Protein AF-A0AAV6LN55-F1 (afdb_monomer_lite)

Sequence (77 aa):
MAREIKTGEIVALKKIRMDNEREGFPITAIREIKILKKLHHENVIKLKEIVTSPGAEKDEQGRPGKYIGVLFAVLAP

Structure (mmCIF, N/CA/C/O backbone):
data_AF-A0AAV6LN55-F1
#
_entry.id   AF-A0AAV6LN55-F1
#
loop_
_atom_site.group_PDB
_atom_site.id
_atom_site.type_symbol
_atom_site.label_atom_id
_atom_site.label_alt_id
_atom_site.label_comp_id
_atom_site.label_asym_id
_atom_site.label_entity_id
_atom_site.label_seq_id
_atom_site.pdbx_PDB_ins_code
_atom_site.Cartn_x
_atom_site.Cartn_y
_atom_site.Cartn_z
_atom_site.occupancy
_atom_site.B_iso_or_equiv
_atom_site.auth_seq_id
_atom_site.auth_comp_id
_atom_site.auth_asym_id
_atom_site.auth_atom_id
_atom_site.pdbx_PDB_model_num
ATOM 1 N N . MET A 1 1 ? 0.139 -11.944 5.695 1.00 83.88 1 MET A N 1
ATOM 2 C CA . MET A 1 1 ? -0.420 -10.931 6.615 1.00 83.88 1 MET A CA 1
ATOM 3 C C . MET A 1 1 ? 0.695 -10.470 7.535 1.00 83.88 1 MET A C 1
ATOM 5 O O . MET A 1 1 ? 1.572 -11.271 7.835 1.00 83.88 1 MET A O 1
ATOM 9 N N . ALA A 1 2 ? 0.696 -9.202 7.917 1.00 94.69 2 ALA A N 1
ATOM 10 C CA . ALA A 1 2 ? 1.648 -8.593 8.837 1.00 94.69 2 ALA A CA 1
ATOM 11 C C . ALA A 1 2 ? 0.877 -7.841 9.930 1.00 94.69 2 ALA A C 1
ATOM 13 O O . ALA A 1 2 ? -0.334 -7.656 9.819 1.00 94.69 2 ALA A O 1
ATOM 14 N N . ARG A 1 3 ? 1.572 -7.422 10.986 1.00 95.88 3 ARG A N 1
ATOM 15 C CA . ARG A 1 3 ? 0.988 -6.666 12.093 1.00 95.88 3 ARG A CA 1
ATOM 16 C C . ARG A 1 3 ? 1.745 -5.359 12.262 1.00 95.88 3 ARG A C 1
ATOM 18 O O . ARG A 1 3 ? 2.966 -5.379 12.408 1.00 95.88 3 ARG A O 1
ATOM 25 N N . GLU A 1 4 ? 1.035 -4.239 12.248 1.00 95.88 4 GLU A N 1
ATOM 26 C CA . GLU A 1 4 ? 1.616 -2.948 12.601 1.00 95.88 4 GLU A CA 1
ATOM 27 C C . GLU A 1 4 ? 1.938 -2.949 14.103 1.00 95.88 4 GLU A C 1
ATOM 29 O O . GLU A 1 4 ? 1.062 -3.154 14.937 1.00 95.88 4 GLU A O 1
ATOM 34 N N . ILE A 1 5 ? 3.208 -2.754 14.466 1.00 96.25 5 ILE A N 1
ATOM 35 C CA . ILE A 1 5 ? 3.682 -2.963 15.848 1.00 96.25 5 ILE A CA 1
ATOM 36 C C . ILE A 1 5 ? 3.048 -1.964 16.825 1.00 96.25 5 ILE A C 1
ATOM 38 O O . ILE A 1 5 ? 2.720 -2.330 17.950 1.00 96.25 5 ILE A O 1
ATOM 42 N N . LYS A 1 6 ? 2.871 -0.708 16.399 1.00 95.94 6 LYS A N 1
ATOM 43 C CA . LYS A 1 6 ? 2.377 0.375 17.263 1.00 95.94 6 LYS A CA 1
ATOM 44 C C . LYS A 1 6 ? 0.884 0.255 17.559 1.00 95.94 6 LYS A C 1
ATOM 46 O O . LYS A 1 6 ? 0.469 0.477 18.689 1.00 95.94 6 LYS A O 1
ATOM 51 N N . THR A 1 7 ? 0.089 -0.069 16.543 1.00 96.12 7 THR A N 1
ATOM 52 C CA . THR A 1 7 ? -1.380 -0.119 16.630 1.00 96.12 7 THR A CA 1
ATOM 53 C C . THR A 1 7 ? -1.896 -1.529 16.905 1.00 96.12 7 THR A C 1
ATOM 55 O O . THR A 1 7 ? -3.011 -1.708 17.380 1.00 96.12 7 THR A O 1
ATOM 58 N N . GLY A 1 8 ? -1.090 -2.549 16.606 1.00 96.06 8 GLY A N 1
ATOM 59 C CA . GLY A 1 8 ? -1.491 -3.946 16.634 1.00 96.06 8 GLY A CA 1
ATOM 60 C C . GLY A 1 8 ? -2.363 -4.371 15.450 1.00 96.06 8 GLY A C 1
ATOM 61 O O . GLY A 1 8 ? -2.764 -5.534 15.425 1.00 96.06 8 GLY A O 1
ATOM 62 N N . GLU A 1 9 ? -2.635 -3.476 14.496 1.00 95.44 9 GLU A N 1
ATOM 63 C CA . GLU A 1 9 ? -3.528 -3.701 13.357 1.00 95.44 9 GLU A CA 1
ATOM 64 C C . GLU A 1 9 ? -2.963 -4.752 12.391 1.00 95.44 9 GLU A C 1
ATOM 66 O O . GLU A 1 9 ? -1.771 -4.745 12.064 1.00 95.44 9 GLU A O 1
ATOM 71 N N . ILE A 1 10 ? -3.821 -5.658 11.917 1.00 96.44 10 ILE A N 1
ATOM 72 C CA . ILE A 1 10 ? -3.456 -6.632 10.887 1.00 96.44 10 ILE A CA 1
ATOM 73 C C . ILE A 1 10 ? -3.532 -5.964 9.517 1.00 96.44 10 ILE A C 1
ATOM 75 O O . ILE A 1 10 ? -4.572 -5.453 9.118 1.00 96.44 10 ILE A O 1
ATOM 79 N N . VAL A 1 11 ? -2.427 -6.017 8.780 1.00 96.81 11 VAL A N 1
ATOM 80 C CA . VAL A 1 11 ? -2.287 -5.430 7.445 1.00 96.81 11 VAL A CA 1
ATOM 81 C C . VAL A 1 11 ? -1.795 -6.470 6.441 1.00 96.81 11 VAL A C 1
ATOM 83 O O . VAL A 1 11 ? -1.196 -7.496 6.787 1.00 96.81 11 VAL A O 1
ATOM 86 N N . ALA A 1 12 ? -2.011 -6.208 5.160 1.00 97.06 12 ALA A N 1
ATOM 87 C CA . ALA A 1 12 ? -1.374 -6.933 4.074 1.00 97.06 12 ALA A CA 1
ATOM 88 C C . ALA A 1 12 ? -0.221 -6.102 3.496 1.00 97.06 12 ALA A C 1
ATOM 90 O O . ALA A 1 12 ? -0.355 -4.909 3.251 1.00 97.06 12 ALA A O 1
ATOM 91 N N . LEU A 1 13 ? 0.923 -6.748 3.270 1.00 95.44 13 LEU A N 1
ATOM 92 C CA . LEU A 1 13 ? 2.078 -6.143 2.610 1.00 95.44 13 LEU A CA 1
ATOM 93 C C . LEU A 1 13 ? 2.183 -6.711 1.199 1.00 95.44 13 LEU A C 1
ATOM 95 O O . LEU A 1 13 ? 2.414 -7.910 1.030 1.00 95.44 13 LEU A O 1
ATOM 99 N N . LYS A 1 14 ? 2.039 -5.858 0.186 1.00 95.06 14 LYS A N 1
ATOM 100 C CA . LYS A 1 14 ? 2.275 -6.220 -1.214 1.00 95.06 14 LYS A CA 1
ATOM 101 C C . LYS A 1 14 ? 3.650 -5.712 -1.637 1.00 95.06 14 LYS A C 1
ATOM 103 O O . LYS A 1 14 ? 3.825 -4.511 -1.829 1.00 95.06 14 LYS A O 1
ATOM 108 N N . LYS A 1 15 ? 4.620 -6.622 -1.788 1.00 92.31 15 LYS A N 1
ATOM 109 C CA . LYS A 1 15 ? 5.938 -6.307 -2.366 1.00 92.31 15 LYS A CA 1
ATOM 110 C C . LYS A 1 15 ? 5.762 -5.895 -3.827 1.00 92.31 15 LYS A C 1
ATOM 112 O O . LYS A 1 15 ? 5.172 -6.642 -4.608 1.00 92.31 15 LYS A O 1
ATOM 117 N N . ILE A 1 16 ? 6.282 -4.729 -4.191 1.00 90.62 16 ILE A N 1
ATOM 118 C CA . ILE A 1 16 ? 6.290 -4.251 -5.574 1.00 90.62 16 ILE A CA 1
ATOM 119 C C . ILE A 1 16 ? 7.531 -4.831 -6.246 1.00 90.62 16 ILE A C 1
ATOM 121 O O . ILE A 1 16 ? 8.654 -4.592 -5.806 1.00 90.62 16 ILE A O 1
ATOM 125 N N . ARG A 1 17 ? 7.321 -5.654 -7.273 1.00 84.69 17 ARG A N 1
ATOM 126 C CA . ARG A 1 17 ? 8.407 -6.278 -8.030 1.00 84.69 17 ARG A CA 1
ATOM 127 C C . ARG A 1 17 ? 8.931 -5.318 -9.087 1.00 84.69 17 ARG A C 1
ATOM 129 O O . ARG A 1 17 ? 8.143 -4.791 -9.863 1.00 84.69 17 ARG A O 1
ATOM 136 N N . MET A 1 18 ? 10.242 -5.120 -9.116 1.00 78.38 18 MET A N 1
ATOM 137 C CA . MET A 1 18 ? 10.936 -4.240 -10.059 1.00 78.38 18 MET A CA 1
ATOM 138 C C . MET A 1 18 ? 11.633 -5.084 -11.135 1.00 78.38 18 MET A C 1
ATOM 140 O O . MET A 1 18 ? 12.805 -4.884 -11.419 1.00 78.38 18 MET A O 1
ATOM 144 N N . ASP A 1 19 ? 10.917 -6.059 -11.707 1.00 72.25 19 ASP A N 1
ATOM 145 C CA . ASP A 1 19 ? 11.490 -7.100 -12.582 1.00 72.25 19 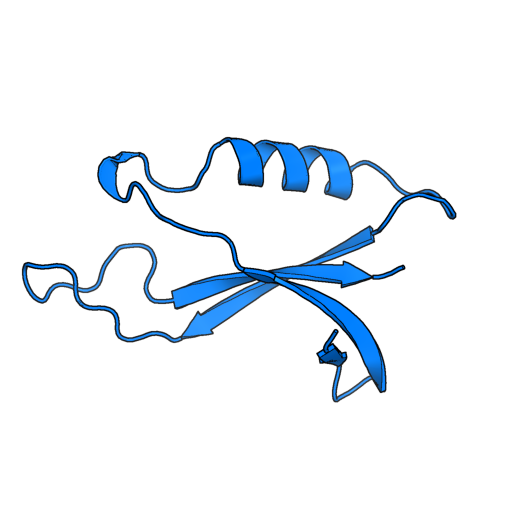ASP A CA 1
ATOM 146 C C . ASP A 1 19 ? 12.130 -6.538 -13.872 1.00 72.25 19 ASP A C 1
ATOM 148 O O . ASP A 1 19 ? 12.848 -7.249 -14.568 1.00 72.25 19 ASP A O 1
ATOM 152 N N . ASN A 1 20 ? 11.881 -5.262 -14.195 1.00 67.06 20 ASN A N 1
ATOM 153 C CA . ASN A 1 20 ? 12.362 -4.594 -15.400 1.00 67.06 20 ASN A CA 1
ATOM 154 C C . ASN A 1 20 ? 12.972 -3.222 -15.051 1.00 67.06 20 ASN A C 1
ATOM 156 O O . ASN A 1 20 ? 12.390 -2.170 -15.315 1.00 67.06 20 ASN A O 1
ATOM 160 N N . GLU A 1 21 ? 14.158 -3.220 -14.434 1.00 62.16 21 GLU A N 1
ATOM 161 C CA . GLU A 1 21 ? 14.820 -2.003 -13.925 1.00 62.16 21 GLU A CA 1
ATOM 162 C C . GLU A 1 21 ? 14.997 -0.897 -14.983 1.00 62.16 21 GLU A C 1
ATOM 164 O O . GLU A 1 21 ? 14.994 0.289 -14.650 1.00 62.16 21 GLU A O 1
ATOM 169 N N . ARG A 1 22 ? 15.081 -1.267 -16.272 1.00 67.44 22 ARG A N 1
ATOM 170 C CA . ARG A 1 22 ? 15.185 -0.327 -17.404 1.00 67.44 22 ARG A CA 1
ATOM 171 C C . ARG A 1 22 ? 13.936 0.536 -17.600 1.00 67.44 22 ARG A C 1
A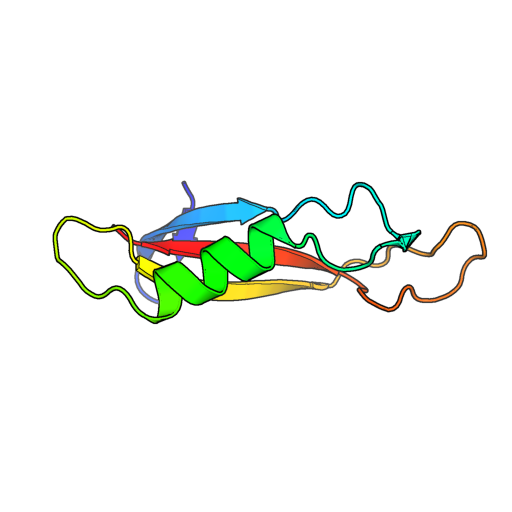TOM 173 O O . ARG A 1 22 ? 14.053 1.659 -18.081 1.00 67.44 22 ARG A O 1
ATOM 180 N N . GLU A 1 23 ? 12.761 0.028 -17.236 1.00 70.44 23 GLU A N 1
ATOM 181 C CA . GLU A 1 23 ? 11.476 0.733 -17.366 1.00 70.44 23 GLU A CA 1
ATOM 182 C C . GLU A 1 23 ? 11.106 1.509 -16.091 1.00 70.44 23 GLU A C 1
ATOM 184 O O . GLU A 1 23 ? 10.148 2.286 -16.077 1.00 70.44 23 GLU A O 1
ATOM 189 N N . GLY A 1 24 ? 11.892 1.348 -15.022 1.00 77.94 24 GLY A N 1
ATOM 190 C CA . GLY A 1 24 ? 11.663 1.992 -13.739 1.00 77.94 24 GLY A CA 1
ATOM 191 C C . GLY A 1 24 ? 10.509 1.356 -12.964 1.00 77.94 24 GLY A C 1
ATOM 192 O O . GLY A 1 24 ? 10.390 0.138 -12.866 1.00 77.94 24 GLY A O 1
ATOM 193 N N . PHE A 1 25 ? 9.683 2.190 -12.331 1.00 85.12 25 PHE A N 1
ATOM 194 C CA . PHE A 1 25 ? 8.606 1.710 -11.469 1.00 85.12 25 PHE A CA 1
ATOM 195 C C . PHE A 1 25 ? 7.451 1.109 -12.299 1.00 85.12 25 PHE A C 1
ATOM 197 O O . PHE A 1 25 ? 6.946 1.792 -13.195 1.00 85.12 25 PHE A O 1
ATOM 204 N N . PRO A 1 26 ? 6.966 -0.112 -11.992 1.00 88.44 26 PRO A N 1
ATOM 205 C CA . PRO A 1 26 ? 5.936 -0.777 -12.786 1.00 88.44 26 PRO A CA 1
ATOM 206 C C . PRO A 1 26 ? 4.674 0.073 -12.959 1.00 88.44 26 PRO A C 1
ATOM 208 O O . PRO A 1 26 ? 4.027 0.467 -11.985 1.00 88.44 26 PRO A O 1
ATOM 211 N N . ILE A 1 27 ? 4.260 0.306 -14.208 1.00 90.56 27 ILE A N 1
ATOM 212 C CA . ILE A 1 27 ? 3.072 1.119 -14.519 1.00 90.56 27 ILE A CA 1
ATOM 213 C C . ILE A 1 27 ? 1.789 0.557 -13.889 1.00 90.56 27 ILE A C 1
ATOM 215 O O . ILE A 1 27 ? 0.882 1.308 -13.525 1.00 90.56 27 ILE A O 1
ATOM 219 N N . THR A 1 28 ? 1.718 -0.764 -13.722 1.00 91.75 28 THR A N 1
ATOM 220 C CA . THR A 1 28 ? 0.614 -1.456 -13.049 1.00 91.75 28 THR A CA 1
ATOM 221 C C . THR A 1 28 ? 0.515 -1.039 -11.585 1.00 91.75 28 THR A C 1
ATOM 223 O O . THR A 1 28 ? -0.561 -0.642 -11.145 1.00 91.75 28 THR A O 1
ATOM 226 N N . ALA A 1 29 ? 1.639 -0.994 -10.866 1.00 93.31 29 ALA A N 1
ATOM 227 C CA . ALA A 1 29 ? 1.680 -0.526 -9.486 1.00 93.31 29 ALA A CA 1
ATOM 228 C C . ALA A 1 29 ? 1.270 0.954 -9.373 1.00 93.31 29 ALA A C 1
ATOM 230 O O . ALA A 1 29 ? 0.537 1.320 -8.456 1.00 93.31 29 ALA A O 1
ATOM 231 N N . ILE A 1 30 ? 1.645 1.807 -10.337 1.00 93.31 30 ILE A N 1
ATOM 232 C CA . ILE A 1 30 ? 1.193 3.214 -10.367 1.00 93.31 30 ILE A CA 1
ATOM 233 C C . ILE A 1 30 ? -0.330 3.292 -10.492 1.00 93.31 30 ILE A C 1
ATOM 235 O O . ILE A 1 30 ? -0.974 4.067 -9.779 1.00 93.31 30 ILE A O 1
ATOM 239 N N . ARG A 1 31 ? -0.917 2.504 -11.402 1.00 96.19 31 ARG A N 1
ATOM 240 C CA . ARG A 1 31 ? -2.370 2.473 -11.624 1.00 96.19 31 ARG A CA 1
ATOM 241 C C . ARG A 1 31 ? -3.109 2.022 -10.371 1.00 96.19 31 ARG A C 1
ATOM 243 O O . ARG A 1 31 ? -4.038 2.707 -9.954 1.00 96.19 31 ARG A O 1
ATOM 250 N N . GLU A 1 32 ? -2.664 0.936 -9.750 1.00 96.00 32 GLU A N 1
ATOM 251 C CA . GLU A 1 32 ? -3.240 0.431 -8.502 1.00 96.00 32 GLU A CA 1
ATOM 252 C C . GLU A 1 32 ? -3.197 1.486 -7.390 1.00 96.00 32 GLU A C 1
ATOM 254 O O . GLU A 1 32 ? -4.230 1.789 -6.798 1.00 96.00 32 GLU A O 1
ATOM 259 N N . ILE A 1 33 ? -2.039 2.119 -7.162 1.00 96.12 33 ILE A N 1
ATOM 260 C CA . ILE A 1 33 ? -1.885 3.177 -6.152 1.00 96.12 33 ILE A CA 1
ATOM 261 C C . ILE A 1 33 ? -2.834 4.342 -6.438 1.00 96.12 33 ILE A C 1
ATOM 263 O O . ILE A 1 33 ? -3.500 4.840 -5.532 1.00 96.12 33 ILE A O 1
ATOM 267 N N . LYS A 1 34 ? -2.915 4.791 -7.695 1.00 97.12 34 LYS A N 1
ATOM 268 C CA . LYS A 1 34 ? -3.762 5.926 -8.084 1.00 97.12 34 LYS A CA 1
ATOM 269 C C . LYS A 1 34 ? -5.251 5.628 -7.907 1.00 97.12 34 LYS A C 1
ATOM 271 O O . LYS A 1 34 ? -5.997 6.539 -7.557 1.00 97.12 34 LYS A O 1
ATOM 276 N N . ILE A 1 35 ? -5.672 4.391 -8.164 1.00 97.69 35 ILE A N 1
ATOM 277 C CA . ILE A 1 35 ? -7.055 3.946 -7.972 1.00 97.69 35 ILE A CA 1
ATOM 278 C C . ILE A 1 35 ? -7.354 3.843 -6.474 1.00 97.69 35 ILE A C 1
ATOM 280 O O . ILE A 1 35 ? -8.262 4.515 -5.994 1.00 97.69 35 ILE A O 1
ATOM 284 N N . LEU A 1 36 ? -6.548 3.098 -5.714 1.00 97.31 36 LEU A N 1
ATOM 285 C CA . LEU A 1 36 ? -6.784 2.868 -4.285 1.00 97.31 36 LEU A CA 1
ATOM 286 C C . LEU A 1 36 ? -6.658 4.140 -3.434 1.00 97.31 36 LEU A C 1
ATOM 288 O O . LEU A 1 36 ? -7.357 4.264 -2.439 1.00 97.31 36 LEU A O 1
ATOM 292 N N . LYS A 1 37 ? -5.846 5.130 -3.839 1.00 96.00 37 LYS A N 1
ATOM 293 C CA . LYS A 1 37 ? -5.814 6.455 -3.185 1.00 96.00 37 LYS A CA 1
ATOM 294 C C . LYS A 1 37 ? -7.109 7.260 -3.335 1.00 96.00 37 LYS A C 1
ATOM 296 O O . LYS A 1 37 ? -7.306 8.219 -2.597 1.00 96.00 37 LYS A O 1
ATOM 301 N N . LYS A 1 38 ? -7.935 6.951 -4.338 1.00 96.50 38 LYS A N 1
ATOM 302 C CA . LYS A 1 38 ? -9.184 7.673 -4.627 1.00 96.50 38 LYS A CA 1
ATOM 303 C C . LYS A 1 38 ? -10.425 6.951 -4.111 1.00 96.50 38 LYS A C 1
ATOM 305 O O . LYS A 1 38 ? -11.475 7.577 -4.019 1.00 96.50 38 LYS A O 1
ATOM 310 N N . LEU A 1 39 ? -10.321 5.656 -3.825 1.00 95.69 39 LEU A N 1
ATOM 311 C CA . LEU A 1 39 ? -11.436 4.840 -3.363 1.00 95.69 39 LEU A CA 1
ATOM 312 C C . LEU A 1 39 ? -11.450 4.786 -1.835 1.00 95.69 39 LEU A C 1
ATOM 314 O O . LEU A 1 39 ? -10.474 4.383 -1.212 1.00 95.69 39 LEU A O 1
ATOM 318 N N . HIS A 1 40 ? -12.580 5.166 -1.245 1.00 93.94 40 HIS A N 1
ATOM 319 C CA . HIS A 1 40 ? -12.834 5.066 0.190 1.00 93.94 40 HIS A CA 1
ATOM 320 C C . HIS A 1 40 ? -14.231 4.480 0.391 1.00 93.94 40 HIS A C 1
ATOM 322 O O . HIS A 1 40 ? -15.226 5.191 0.270 1.00 93.94 40 HIS A O 1
ATOM 328 N N . HIS A 1 41 ? -14.303 3.173 0.626 1.00 96.44 41 HIS A N 1
ATOM 329 C CA . HIS A 1 41 ? -15.559 2.444 0.757 1.00 96.44 41 HIS A CA 1
ATOM 330 C C . HIS A 1 41 ? -15.346 1.205 1.634 1.00 96.44 41 HIS A C 1
ATOM 332 O O . HIS A 1 41 ? -14.314 0.560 1.506 1.00 96.44 41 HIS A O 1
ATOM 338 N N . GLU A 1 42 ? -16.322 0.851 2.474 1.00 96.00 42 GLU A N 1
ATOM 339 C CA . GLU A 1 42 ? -16.242 -0.276 3.428 1.00 96.00 42 GLU A CA 1
ATOM 340 C C . GLU A 1 42 ? -15.912 -1.620 2.755 1.00 96.00 42 GLU A C 1
ATOM 342 O O . GLU A 1 42 ? -15.168 -2.429 3.288 1.00 96.00 42 GLU A O 1
ATOM 347 N N . ASN A 1 43 ? -16.418 -1.828 1.539 1.00 97.19 43 ASN A N 1
ATOM 348 C CA . ASN A 1 43 ? -16.186 -3.045 0.749 1.00 97.19 43 ASN A CA 1
ATOM 349 C C . ASN A 1 43 ? -14.992 -2.958 -0.224 1.00 97.19 43 ASN A C 1
ATOM 351 O O . ASN A 1 43 ? -14.913 -3.745 -1.167 1.00 97.19 43 ASN A O 1
ATOM 355 N N . VAL A 1 44 ? -14.104 -1.970 -0.073 1.00 96.12 44 VAL A N 1
ATOM 356 C CA . VAL A 1 44 ? -12.917 -1.808 -0.926 1.00 96.12 44 VAL A CA 1
ATOM 357 C C . VAL A 1 44 ? -11.681 -1.684 -0.052 1.00 96.12 44 VAL A C 1
ATOM 359 O O . VAL A 1 44 ? -11.564 -0.749 0.733 1.00 96.12 44 VAL A O 1
ATOM 362 N N . ILE A 1 45 ? -10.723 -2.583 -0.279 1.00 95.75 45 ILE A N 1
ATOM 363 C CA . ILE A 1 45 ? -9.455 -2.602 0.448 1.00 95.75 45 ILE A CA 1
ATOM 364 C C . ILE A 1 45 ? -8.753 -1.242 0.389 1.00 95.75 45 ILE A C 1
ATOM 366 O O . ILE A 1 45 ? -8.625 -0.626 -0.675 1.00 95.75 45 ILE A O 1
ATOM 370 N N . LYS A 1 46 ? -8.256 -0.777 1.532 1.00 96.56 46 LYS A N 1
ATOM 371 C CA . LYS A 1 46 ? -7.644 0.543 1.647 1.00 96.56 46 LYS A CA 1
ATOM 372 C C . LYS A 1 46 ? -6.135 0.469 1.476 1.00 96.56 46 LYS A C 1
ATOM 374 O O . LYS A 1 46 ? -5.455 -0.299 2.152 1.00 96.56 46 LYS A O 1
ATOM 379 N N . LEU A 1 47 ? -5.580 1.341 0.636 1.00 97.50 47 LEU A N 1
ATOM 380 C CA . LEU A 1 47 ? -4.145 1.618 0.653 1.00 97.50 47 LEU A CA 1
ATOM 381 C C . LEU A 1 47 ? -3.825 2.538 1.840 1.00 97.50 47 LEU A C 1
ATOM 383 O O . LEU A 1 47 ? -4.133 3.728 1.786 1.00 97.50 47 LEU A O 1
ATOM 387 N N . LYS A 1 48 ? -3.212 2.000 2.903 1.00 95.81 48 LYS A N 1
ATOM 388 C CA . LYS A 1 48 ? -2.783 2.789 4.073 1.00 95.81 48 LYS A CA 1
ATOM 389 C C . LYS A 1 48 ? -1.575 3.653 3.739 1.00 95.81 48 LYS A C 1
ATOM 391 O O . LYS A 1 48 ? -1.611 4.863 3.935 1.00 95.81 48 LYS A O 1
ATOM 396 N N . GLU A 1 49 ? -0.518 3.039 3.218 1.00 95.31 49 GLU A N 1
ATOM 397 C CA . GLU A 1 49 ? 0.748 3.721 2.942 1.00 95.31 49 GLU A CA 1
ATOM 398 C C . GLU A 1 49 ? 1.635 2.926 1.973 1.00 95.31 49 GLU A C 1
ATOM 400 O O . GLU A 1 49 ? 1.376 1.759 1.666 1.00 95.31 49 GLU A O 1
ATOM 405 N N . ILE A 1 50 ? 2.690 3.578 1.480 1.00 94.38 50 ILE A N 1
ATOM 406 C CA . ILE A 1 50 ? 3.785 2.943 0.744 1.00 94.38 50 ILE A CA 1
ATOM 407 C C . ILE A 1 50 ? 5.031 3.055 1.614 1.00 94.38 50 ILE A C 1
ATOM 409 O O . ILE A 1 50 ? 5.424 4.164 1.973 1.00 94.38 50 ILE A O 1
ATOM 413 N N . VAL A 1 51 ? 5.658 1.923 1.919 1.00 93.25 51 VAL A N 1
ATOM 414 C CA . VAL A 1 51 ? 6.880 1.858 2.729 1.00 93.25 51 VAL A CA 1
ATOM 415 C C . VAL A 1 51 ? 8.024 1.281 1.909 1.00 93.25 51 VAL A C 1
ATOM 417 O O . VAL A 1 51 ? 7.810 0.541 0.949 1.00 93.25 51 VAL A O 1
ATOM 420 N N . THR A 1 52 ? 9.252 1.621 2.282 1.00 88.75 52 THR A N 1
ATOM 421 C CA . THR A 1 52 ? 10.466 1.060 1.688 1.00 88.75 52 THR A CA 1
ATOM 422 C C . THR A 1 52 ? 11.324 0.449 2.784 1.00 88.75 52 THR A C 1
ATOM 424 O O . THR A 1 52 ? 11.461 1.035 3.859 1.00 88.75 52 THR A O 1
ATOM 427 N N . SER A 1 53 ? 11.886 -0.732 2.539 1.00 84.00 53 SER A N 1
ATOM 428 C CA . SER A 1 53 ? 12.954 -1.256 3.386 1.00 84.00 53 SER A CA 1
ATOM 429 C C . SER A 1 53 ? 14.295 -0.764 2.844 1.00 84.00 53 SER A C 1
ATOM 431 O O . SER A 1 53 ? 14.539 -0.964 1.652 1.00 84.00 53 SER A O 1
ATOM 433 N N . PRO A 1 54 ? 15.192 -0.198 3.667 1.00 73.06 54 PRO A N 1
ATOM 434 C CA . PRO A 1 54 ? 16.548 0.101 3.220 1.00 73.06 54 PRO A CA 1
ATOM 435 C C . PRO A 1 54 ? 17.220 -1.202 2.767 1.00 73.06 54 PRO A C 1
ATOM 437 O O . PRO A 1 54 ? 17.350 -2.141 3.550 1.00 73.06 54 PRO A O 1
ATOM 440 N N . GLY A 1 55 ? 17.585 -1.285 1.489 1.00 62.78 55 GLY A N 1
ATOM 441 C CA . GLY A 1 55 ? 18.205 -2.460 0.888 1.00 62.78 55 GLY A CA 1
ATOM 442 C C . GLY A 1 55 ? 19.455 -2.049 0.128 1.00 62.78 55 GLY A C 1
ATOM 443 O O . GLY A 1 55 ? 19.378 -1.294 -0.832 1.00 62.78 55 GLY A O 1
ATOM 444 N N . ALA A 1 56 ? 20.616 -2.548 0.543 1.00 56.69 56 ALA A N 1
ATOM 445 C CA . ALA A 1 56 ? 21.865 -2.361 -0.187 1.00 56.69 56 ALA A CA 1
ATOM 446 C C . ALA A 1 56 ? 21.911 -3.277 -1.425 1.00 56.69 56 ALA A C 1
ATOM 448 O O . ALA A 1 56 ? 22.760 -4.159 -1.508 1.00 56.69 56 ALA A O 1
ATOM 449 N N . GLU A 1 57 ? 20.993 -3.106 -2.376 1.00 57.28 57 GLU A N 1
ATOM 450 C CA . GLU A 1 57 ? 21.155 -3.707 -3.700 1.00 57.28 57 GLU A CA 1
ATOM 451 C C . GLU A 1 57 ? 21.991 -2.750 -4.547 1.00 57.28 57 GLU A C 1
ATOM 453 O O . GLU A 1 57 ? 21.586 -1.642 -4.908 1.00 57.28 57 GLU A O 1
ATOM 458 N N . LYS A 1 58 ? 23.241 -3.164 -4.752 1.00 54.59 58 LYS A N 1
ATOM 459 C CA . LYS A 1 58 ? 24.136 -2.566 -5.733 1.00 54.59 58 LYS A CA 1
ATOM 460 C C . LYS A 1 58 ? 23.655 -3.018 -7.108 1.00 54.59 58 LYS A C 1
ATOM 462 O O . LYS A 1 58 ? 23.354 -4.198 -7.271 1.00 54.59 58 LYS A O 1
ATOM 467 N N . ASP A 1 59 ? 23.606 -2.101 -8.071 1.00 58.72 59 ASP A N 1
ATOM 468 C CA . ASP A 1 59 ? 23.414 -2.494 -9.469 1.00 58.72 59 ASP A CA 1
ATOM 469 C C . ASP A 1 59 ? 24.560 -3.431 -9.920 1.00 58.72 59 ASP A C 1
ATOM 471 O O . ASP A 1 59 ? 25.578 -3.576 -9.232 1.00 58.72 59 ASP A O 1
ATOM 475 N N . GLU A 1 60 ? 24.434 -4.063 -11.089 1.00 57.28 60 GLU A N 1
ATOM 476 C CA . GLU A 1 60 ? 25.487 -4.912 -11.680 1.00 57.28 60 GLU A CA 1
ATOM 477 C C . GLU A 1 60 ? 26.845 -4.181 -11.847 1.00 57.28 60 GLU A C 1
ATOM 479 O O . GLU A 1 60 ? 27.868 -4.813 -12.112 1.00 57.28 60 GLU A O 1
ATOM 484 N N . GLN A 1 61 ? 26.880 -2.851 -11.680 1.00 63.38 61 GLN A N 1
ATOM 485 C CA . GLN A 1 61 ? 28.065 -1.991 -11.733 1.00 63.38 61 GLN A CA 1
ATOM 486 C C . GLN A 1 61 ? 28.524 -1.480 -10.351 1.00 63.38 61 GLN A C 1
ATOM 488 O O . GLN A 1 61 ? 29.424 -0.641 -10.271 1.00 63.38 61 GLN A O 1
ATOM 493 N N . GLY A 1 62 ? 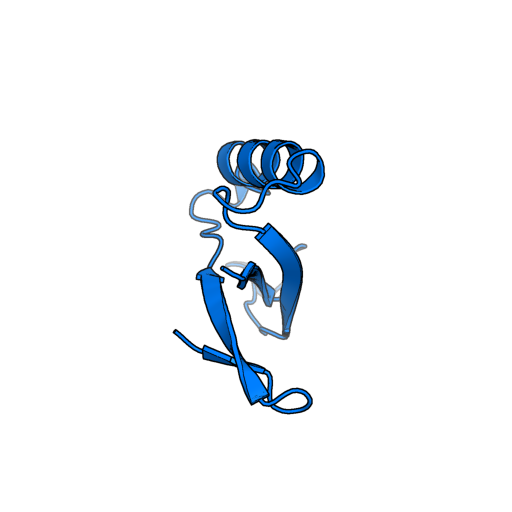27.954 -1.974 -9.249 1.00 59.53 62 GLY A N 1
ATOM 494 C CA . GLY A 1 62 ? 28.358 -1.598 -7.895 1.00 59.53 62 GLY A CA 1
ATOM 495 C C . GLY A 1 62 ? 27.870 -0.221 -7.424 1.00 59.53 62 GLY A C 1
ATOM 496 O O . GLY A 1 62 ? 28.255 0.210 -6.333 1.00 59.53 62 GLY A O 1
ATOM 497 N N . ARG A 1 63 ? 27.052 0.483 -8.212 1.00 59.75 63 ARG A N 1
ATOM 498 C CA . ARG A 1 63 ? 26.529 1.821 -7.907 1.00 59.75 63 ARG A CA 1
ATOM 499 C C . ARG A 1 63 ? 25.221 1.718 -7.116 1.00 59.75 63 ARG A C 1
ATOM 501 O O . ARG A 1 63 ? 24.481 0.743 -7.265 1.00 59.75 63 ARG A O 1
ATOM 508 N N . PRO A 1 64 ? 24.901 2.721 -6.279 1.00 55.62 64 PRO A N 1
ATOM 509 C CA . PRO A 1 64 ? 23.589 2.793 -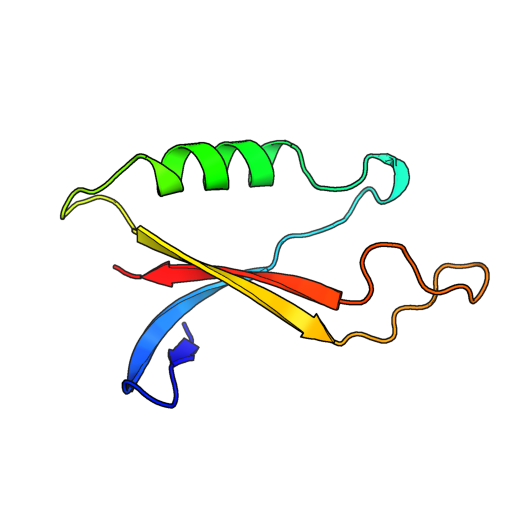5.652 1.00 55.62 64 PRO A CA 1
ATOM 510 C C . PRO A 1 64 ? 22.520 2.959 -6.741 1.00 55.62 64 PRO A C 1
ATOM 512 O O . PRO A 1 64 ? 22.472 3.988 -7.420 1.00 55.62 64 PRO A O 1
ATOM 515 N N . GLY A 1 65 ? 21.671 1.944 -6.923 1.00 55.69 65 GLY A N 1
ATOM 516 C CA . GLY A 1 65 ? 20.513 2.035 -7.809 1.00 55.69 65 GLY A CA 1
ATOM 517 C C . GLY A 1 65 ? 19.559 3.137 -7.339 1.00 55.69 65 GLY A C 1
ATOM 518 O O . GLY A 1 65 ? 19.455 3.420 -6.152 1.00 55.69 65 GLY A O 1
ATOM 519 N N . LYS A 1 66 ? 18.826 3.784 -8.251 1.00 55.88 66 LYS A N 1
ATOM 520 C CA . LYS A 1 66 ? 17.924 4.913 -7.921 1.00 55.88 66 LYS A CA 1
ATOM 521 C C . LYS A 1 66 ? 16.788 4.536 -6.943 1.00 55.88 66 LYS A C 1
ATOM 523 O O . LYS A 1 66 ? 16.153 5.419 -6.372 1.00 55.88 66 LYS A O 1
ATOM 528 N N . TYR A 1 67 ? 16.567 3.237 -6.730 1.00 59.97 67 TYR A N 1
ATOM 529 C CA . TYR A 1 67 ? 15.605 2.648 -5.799 1.00 59.97 67 TYR A CA 1
ATOM 530 C C . TYR A 1 67 ? 16.337 1.676 -4.860 1.00 59.97 67 TYR A C 1
ATOM 532 O O . TYR A 1 67 ? 16.352 0.471 -5.072 1.00 59.97 67 TYR A O 1
ATOM 540 N N . ILE A 1 68 ? 16.982 2.228 -3.831 1.00 59.47 68 ILE A N 1
ATOM 541 C CA . ILE A 1 68 ? 17.906 1.546 -2.902 1.00 59.47 68 ILE A CA 1
ATOM 542 C C . ILE A 1 68 ? 17.137 0.734 -1.831 1.00 59.47 68 ILE A C 1
ATOM 544 O O . ILE A 1 68 ? 17.460 0.752 -0.643 1.00 59.47 68 ILE A O 1
ATOM 548 N N . GLY A 1 69 ? 16.019 0.109 -2.200 1.00 69.88 69 GLY A N 1
ATOM 549 C CA . GLY A 1 69 ? 15.145 -0.533 -1.229 1.00 69.88 69 GLY A CA 1
ATOM 550 C C . GLY A 1 69 ? 13.917 -1.206 -1.817 1.00 69.88 69 GLY A C 1
ATOM 551 O O . GLY A 1 69 ? 13.379 -0.795 -2.845 1.00 69.88 69 GLY A O 1
ATOM 552 N N . VAL A 1 70 ? 13.449 -2.245 -1.127 1.00 83.00 70 VAL A N 1
ATOM 553 C CA . VAL A 1 70 ? 12.235 -2.963 -1.510 1.00 83.00 70 VAL A CA 1
ATOM 554 C C . VAL A 1 70 ? 11.021 -2.128 -1.123 1.00 83.00 70 VAL A C 1
ATOM 556 O O . VAL A 1 70 ? 10.800 -1.856 0.058 1.00 83.00 70 VAL A O 1
ATOM 559 N N . LEU A 1 71 ? 10.212 -1.754 -2.115 1.00 89.81 71 LEU A N 1
ATOM 560 C CA . LEU A 1 71 ? 8.948 -1.060 -1.891 1.00 89.81 71 LEU A CA 1
ATOM 561 C C . LEU A 1 71 ? 7.819 -2.042 -1.573 1.00 89.81 71 LEU A C 1
ATOM 563 O O . LEU A 1 71 ? 7.646 -3.073 -2.230 1.00 89.81 71 LEU A O 1
ATOM 567 N N . PHE A 1 72 ? 6.994 -1.663 -0.604 1.00 93.31 72 PHE A N 1
ATOM 568 C CA . PHE A 1 72 ? 5.789 -2.376 -0.214 1.00 93.31 72 PHE A CA 1
ATOM 569 C C . PHE A 1 72 ? 4.598 -1.422 -0.173 1.00 93.31 72 PHE A C 1
ATOM 571 O O . PHE A 1 72 ? 4.691 -0.317 0.358 1.00 93.31 72 PHE A O 1
ATOM 578 N N . ALA A 1 73 ? 3.457 -1.875 -0.686 1.00 95.94 73 ALA A N 1
ATOM 579 C CA . ALA A 1 73 ? 2.170 -1.256 -0.405 1.00 95.94 73 ALA A CA 1
ATOM 580 C C . ALA A 1 73 ? 1.546 -1.905 0.835 1.00 95.94 73 ALA A C 1
ATOM 582 O O . ALA A 1 73 ? 1.405 -3.130 0.888 1.00 95.94 73 ALA A 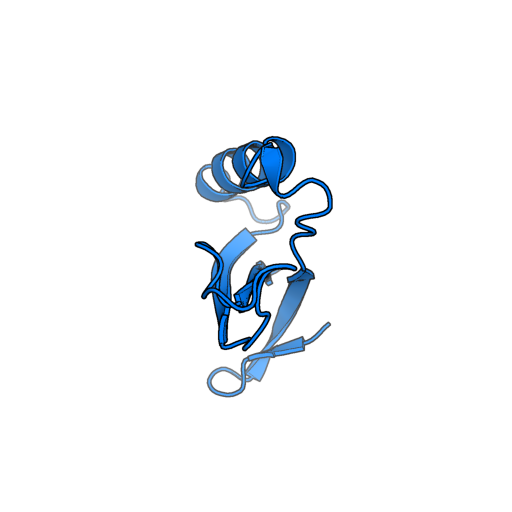O 1
ATOM 583 N N . VAL A 1 74 ? 1.184 -1.083 1.820 1.00 97.00 74 VAL A N 1
ATOM 584 C CA . VAL A 1 74 ? 0.489 -1.500 3.040 1.00 97.00 74 VAL A CA 1
ATOM 585 C C . VAL A 1 74 ? -1.007 -1.358 2.804 1.00 97.00 74 VAL A C 1
ATOM 587 O O . VAL A 1 74 ? -1.508 -0.258 2.563 1.00 97.00 74 VAL A O 1
ATOM 590 N N . LEU A 1 75 ? -1.715 -2.478 2.854 1.00 97.06 75 LEU A N 1
ATOM 591 C CA . LEU A 1 75 ? -3.147 -2.567 2.613 1.00 97.06 75 LEU A CA 1
ATOM 592 C C . LEU A 1 75 ? -3.862 -2.944 3.911 1.00 97.06 75 LEU A C 1
ATOM 594 O O . LEU A 1 75 ? -3.396 -3.828 4.632 1.00 97.06 75 LEU A O 1
ATOM 598 N N . ALA A 1 76 ? -4.985 -2.295 4.191 1.00 93.81 76 ALA A N 1
ATOM 599 C CA . ALA A 1 76 ? -5.868 -2.629 5.302 1.00 93.81 76 ALA A CA 1
ATOM 600 C C . ALA A 1 76 ? -7.250 -3.040 4.788 1.00 93.81 76 ALA A C 1
ATOM 602 O O . ALA A 1 76 ? -7.612 -2.595 3.692 1.00 93.81 76 ALA A O 1
ATOM 603 N N . PRO A 1 77 ? -7.967 -3.892 5.546 1.00 88.56 77 PRO A N 1
ATOM 604 C CA . PRO A 1 77 ? -9.346 -4.259 5.248 1.00 88.56 77 PRO A CA 1
ATOM 605 C C . PRO A 1 77 ? -10.220 -3.044 4.938 1.00 88.56 77 PRO A C 1
ATOM 607 O O . PRO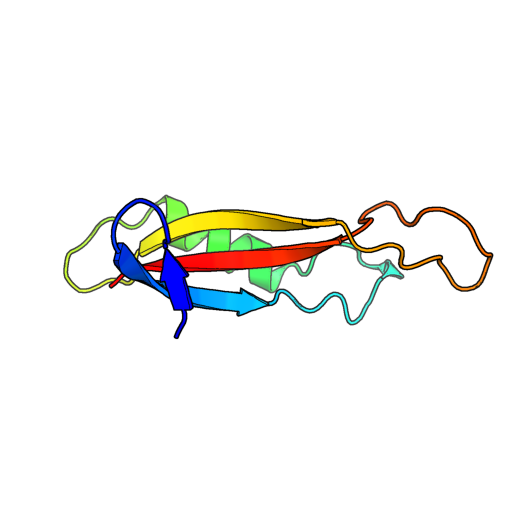 A 1 77 ? -10.054 -2.002 5.617 1.00 88.56 77 PRO A O 1
#

Secondary structure (DSSP, 8-state):
-EE-TTT--EEEEEEPP---GGG-S-HHHHHHHHHHTT---TTS-EEEEEEEEE---B-TTSSB-SS-EEEEEEEE-

Organism: NCBI:txid479676

pLDDT: mean 84.73, std 14.9, range [54.59, 97.69]

InterPro domains:
  IPR000719 Protein kinase domain [PF00069] (2-53)
  IPR000719 Protein kinase domain [PS50011] (1-77)
  IPR011009 Protein kinase-like domain superfamily [SSF56112] (2-55)
  IPR050108 Cyclin-dependent kinase [PTHR24056] (2-53)

Foldseek 3Di:
DDADPPPRADKDKDWQDCPPPVVPGDPVVVVVCVVLVPDDDPPDKHFPDKDWDQACDQDVVRHCRPRRTTIITIIHD

Radius of gyration: 14.52 Å; chains: 1; bounding box: 45×19×35 Å